Protein AF-A0A1J5AGP4-F1 (afdb_monomer_lite)

pLDDT: mean 81.51, std 10.92, range [51.12, 95.44]

Radius of gyration: 22.36 Å; chains: 1; bounding box: 40×36×54 Å

Secondary structure (DSSP, 8-state):
---------PPPTTS----PPPTTSPSS---------------------HHHHTTSTTTTTTTT-TT-S-HHHHHHHHHHHHHHHTT-

Sequence (88 aa):
MDTTIVVRTNILPDRSVRIRVPESVPLGLADITVVITPEQQSAREPAGTAAELARSPLFGLWADRTDIVDSVTYARELRAQAERRSRD

Foldseek 3Di:
DDDDDDDDFDQDPVRDDDDDDDPPDDDDDDDDDDDDDPPPPPPVPPPDDVVVVCVDPPNCPCVPPPVCVDVVVVVVVVVVVVVVVVVD

Structure (mmCIF, N/CA/C/O backbone):
data_AF-A0A1J5AGP4-F1
#
_entry.id   AF-A0A1J5AGP4-F1
#
loop_
_atom_site.group_PDB
_atom_site.id
_atom_site.type_symbol
_atom_site.label_atom_id
_atom_site.label_alt_id
_atom_site.label_comp_id
_atom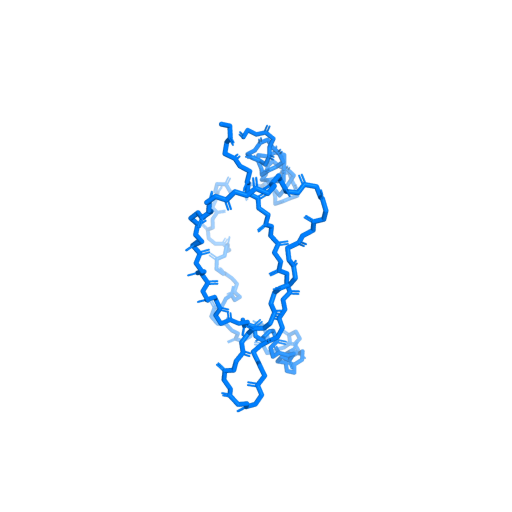_site.label_asym_id
_atom_site.label_entity_id
_atom_site.label_seq_id
_atom_site.pdbx_PDB_ins_code
_atom_site.Cartn_x
_atom_site.Cartn_y
_atom_site.Cartn_z
_atom_site.occupancy
_atom_site.B_iso_or_equiv
_atom_site.auth_seq_id
_atom_site.auth_comp_id
_atom_site.auth_asym_id
_atom_site.auth_atom_id
_atom_site.pdbx_PDB_model_num
ATOM 1 N N . MET A 1 1 ? -13.379 14.675 18.761 1.00 61.59 1 MET A N 1
ATOM 2 C CA . MET A 1 1 ? -11.959 14.406 18.460 1.00 61.59 1 MET A CA 1
ATOM 3 C C . MET A 1 1 ? -11.929 12.951 18.081 1.00 61.59 1 MET A C 1
ATOM 5 O O . MET A 1 1 ? -12.261 12.126 18.925 1.00 61.59 1 MET A O 1
ATOM 9 N N . ASP A 1 2 ? -11.656 12.667 16.817 1.00 70.50 2 ASP A N 1
ATOM 10 C CA . ASP A 1 2 ? -11.867 11.333 16.269 1.00 70.50 2 ASP A CA 1
ATOM 11 C C . ASP A 1 2 ? -10.553 10.568 16.373 1.00 70.50 2 ASP A C 1
ATOM 13 O O . ASP A 1 2 ? -9.532 10.977 15.818 1.00 70.50 2 ASP A O 1
ATOM 17 N N . THR A 1 3 ? -10.559 9.481 17.141 1.00 73.25 3 THR A N 1
ATOM 18 C CA . THR A 1 3 ? -9.365 8.666 17.373 1.00 73.25 3 THR A CA 1
ATOM 19 C C . THR A 1 3 ? -9.403 7.467 16.443 1.00 73.25 3 THR A C 1
ATOM 21 O O . THR A 1 3 ? -10.208 6.557 16.623 1.00 73.25 3 THR A O 1
ATOM 24 N N . THR A 1 4 ? -8.506 7.443 15.458 1.00 78.69 4 THR A N 1
ATOM 25 C CA . THR A 1 4 ? -8.315 6.266 14.603 1.00 78.69 4 THR A CA 1
ATOM 26 C C . THR A 1 4 ? -7.244 5.365 15.207 1.00 78.69 4 THR A C 1
ATOM 28 O O . THR A 1 4 ? -6.117 5.798 15.439 1.00 78.69 4 THR A O 1
ATOM 31 N N . ILE A 1 5 ? -7.585 4.098 15.440 1.00 76.62 5 ILE A N 1
ATOM 32 C CA . ILE A 1 5 ? -6.665 3.059 15.918 1.00 76.62 5 ILE A CA 1
ATOM 33 C C . ILE A 1 5 ? -6.574 1.938 14.887 1.00 76.62 5 ILE A C 1
ATOM 35 O O . ILE A 1 5 ? -7.579 1.342 14.509 1.00 76.62 5 ILE A O 1
ATOM 39 N N . VAL A 1 6 ? -5.353 1.632 14.448 1.00 79.69 6 VAL A N 1
ATOM 40 C CA . VAL A 1 6 ? -5.081 0.536 13.512 1.00 79.69 6 VAL A CA 1
ATOM 41 C C . VAL A 1 6 ? -4.689 -0.702 14.308 1.00 79.69 6 VAL A C 1
ATOM 43 O O . VAL A 1 6 ? -3.621 -0.747 14.916 1.00 79.69 6 VAL A O 1
ATOM 46 N N . VAL A 1 7 ? -5.546 -1.721 14.292 1.00 77.44 7 VAL A N 1
ATOM 47 C CA . VAL A 1 7 ? -5.289 -3.006 14.952 1.00 77.44 7 VAL A CA 1
ATOM 48 C C . VAL A 1 7 ? -5.037 -4.064 13.887 1.00 77.44 7 VAL A C 1
ATOM 50 O O . VAL A 1 7 ? -5.922 -4.383 13.098 1.00 77.44 7 VAL A O 1
ATOM 53 N N . ARG A 1 8 ? -3.826 -4.631 13.868 1.00 77.62 8 ARG A N 1
ATOM 54 C CA . ARG A 1 8 ? -3.502 -5.775 13.010 1.00 77.62 8 ARG A CA 1
ATOM 55 C C . ARG A 1 8 ? -3.813 -7.059 13.769 1.00 77.62 8 ARG A C 1
ATOM 57 O O . ARG A 1 8 ? -3.237 -7.314 14.822 1.00 77.62 8 ARG A O 1
ATOM 64 N N . THR A 1 9 ? -4.736 -7.850 13.244 1.00 80.12 9 THR A N 1
ATOM 65 C CA . THR A 1 9 ? -5.159 -9.113 13.848 1.00 80.12 9 THR A CA 1
ATOM 66 C C . THR A 1 9 ? -5.530 -10.109 12.759 1.00 80.12 9 THR A C 1
ATOM 68 O O . THR A 1 9 ? -5.805 -9.721 11.624 1.00 80.12 9 THR A O 1
ATOM 71 N N . ASN A 1 10 ? -5.520 -11.391 13.109 1.00 80.62 10 ASN A N 1
ATOM 72 C CA . ASN A 1 10 ? -5.887 -12.462 12.196 1.00 80.62 10 ASN A CA 1
ATOM 73 C C . ASN A 1 10 ? -7.391 -12.724 12.265 1.00 80.62 10 ASN A C 1
ATOM 75 O O . ASN A 1 10 ? -8.005 -12.643 13.332 1.00 80.62 10 ASN A O 1
ATOM 79 N N . ILE A 1 11 ? -7.961 -13.112 11.128 1.00 84.62 11 ILE A N 1
ATOM 80 C CA . ILE A 1 11 ? -9.285 -13.730 11.088 1.00 84.62 11 ILE A CA 1
ATOM 81 C C . ILE A 1 11 ? -9.110 -15.177 11.564 1.00 84.62 11 ILE A C 1
ATOM 83 O O . ILE A 1 11 ? -8.349 -15.943 10.972 1.00 84.62 11 ILE A O 1
ATOM 87 N N . LEU A 1 12 ? -9.767 -15.538 12.665 1.00 85.69 12 LEU A N 1
ATOM 88 C CA . LEU A 1 12 ? -9.702 -16.882 13.239 1.00 85.69 12 LEU A CA 1
ATOM 89 C C . LEU A 1 12 ? -10.408 -17.908 12.323 1.00 85.69 12 LEU A C 1
ATOM 91 O O . LEU A 1 12 ? -11.237 -17.521 11.497 1.00 85.69 12 LEU A O 1
ATOM 95 N N . PRO A 1 13 ? -10.127 -19.224 12.450 1.00 89.44 13 PRO A N 1
ATOM 96 C CA . PRO A 1 13 ? -10.746 -20.255 11.602 1.00 89.44 13 PRO A CA 1
ATOM 97 C C . PRO A 1 13 ? -12.279 -20.297 11.667 1.00 89.44 13 PRO A C 1
ATOM 99 O O . PRO A 1 13 ? -12.932 -20.692 10.705 1.00 89.44 13 PRO A O 1
ATOM 102 N N . ASP A 1 14 ? -12.856 -19.846 12.781 1.00 95.44 14 ASP A N 1
ATOM 103 C CA . ASP A 1 14 ? -14.301 -19.680 12.975 1.00 95.44 14 ASP A CA 1
ATOM 104 C C . ASP A 1 14 ? -14.861 -18.401 12.322 1.00 95.44 14 ASP A C 1
ATOM 106 O O . ASP A 1 14 ? -16.020 -18.049 12.533 1.00 95.44 14 ASP A O 1
ATOM 110 N N . ARG A 1 15 ? -14.045 -17.707 11.519 1.00 85.25 15 ARG A N 1
ATOM 111 C CA . ARG A 1 15 ? -14.336 -16.421 10.872 1.00 85.25 15 ARG A CA 1
ATOM 112 C C . ARG A 1 15 ? -14.613 -15.284 11.856 1.00 85.25 15 ARG A C 1
ATOM 114 O O . ARG A 1 15 ? -15.255 -14.303 11.488 1.00 85.25 15 ARG A O 1
ATOM 121 N N . SER A 1 16 ? -14.110 -15.382 13.086 1.00 88.00 16 SER A N 1
ATOM 122 C CA . SER A 1 16 ? -14.206 -14.306 14.070 1.00 88.00 16 SER A CA 1
ATOM 123 C C . SER A 1 16 ? -12.954 -13.423 14.096 1.00 88.00 16 SER A C 1
ATOM 125 O O . SER A 1 16 ? -11.834 -13.863 13.827 1.00 88.00 16 SER A O 1
ATOM 127 N N . VAL A 1 17 ? -13.150 -12.149 14.439 1.00 86.94 17 VAL A N 1
ATOM 128 C CA . VAL A 1 17 ? -12.079 -11.181 14.701 1.00 86.94 17 VAL A CA 1
ATOM 129 C C . VAL A 1 17 ? -12.230 -10.698 16.140 1.00 86.94 17 VAL A C 1
ATOM 131 O O . VAL A 1 17 ? -13.284 -10.195 16.524 1.00 86.94 17 VAL A O 1
ATOM 134 N N . ARG A 1 18 ? -11.182 -10.861 16.956 1.00 86.25 18 ARG A N 1
ATOM 135 C CA . ARG A 1 18 ? -11.152 -10.390 18.349 1.00 86.25 18 ARG A CA 1
AT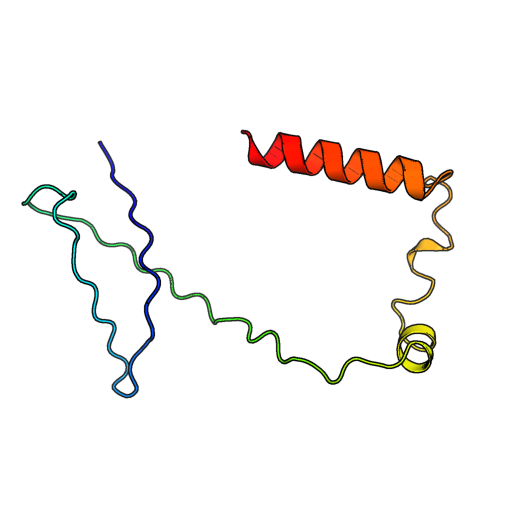OM 136 C C . ARG A 1 18 ? -10.243 -9.174 18.450 1.00 86.25 18 ARG A C 1
ATOM 138 O O . ARG A 1 18 ? -9.036 -9.286 18.244 1.00 86.25 18 ARG A O 1
ATOM 145 N N . ILE A 1 19 ? -10.826 -8.027 18.781 1.00 85.94 19 ILE A N 1
ATOM 146 C CA . ILE A 1 19 ? -10.113 -6.763 18.977 1.00 85.94 19 ILE A CA 1
ATOM 147 C C . ILE A 1 19 ? -10.284 -6.362 20.439 1.00 85.94 19 ILE A C 1
ATOM 149 O O . ILE A 1 19 ? -11.404 -6.303 20.941 1.00 85.94 19 ILE A O 1
ATOM 153 N N . ARG A 1 20 ? -9.173 -6.106 21.134 1.00 86.25 20 ARG A N 1
ATOM 154 C CA . ARG A 1 20 ? -9.197 -5.470 22.455 1.00 86.25 20 ARG A CA 1
ATOM 155 C C . ARG A 1 20 ? -9.000 -3.976 22.268 1.00 86.25 20 ARG A C 1
ATOM 157 O O . ARG A 1 20 ? -8.019 -3.568 21.650 1.00 86.25 20 ARG A O 1
ATOM 164 N N . VAL A 1 21 ? -9.930 -3.187 22.794 1.00 85.62 21 VAL A N 1
ATOM 165 C CA . VAL A 1 21 ? -9.818 -1.727 22.794 1.00 85.62 21 VAL A CA 1
ATOM 166 C C . VAL A 1 21 ? -8.727 -1.331 23.802 1.00 85.62 21 VAL A C 1
ATOM 168 O O . VAL A 1 21 ? -8.799 -1.780 24.948 1.00 85.62 21 VAL A O 1
ATOM 171 N N . PRO A 1 22 ? -7.694 -0.565 23.400 1.00 84.25 22 PRO A N 1
ATOM 172 C CA . PRO A 1 22 ? -6.640 -0.121 24.309 1.00 84.25 22 PRO A CA 1
ATOM 173 C C . PRO A 1 22 ? -7.166 0.837 25.382 1.00 84.25 22 PRO A C 1
ATOM 175 O O . PRO A 1 22 ? -8.101 1.593 25.132 1.00 84.25 22 PRO A O 1
ATOM 178 N N . GLU A 1 23 ? -6.491 0.890 26.532 1.00 86.69 23 GLU A N 1
ATOM 179 C CA . GLU A 1 23 ? -6.828 1.804 27.641 1.00 86.69 23 GLU A CA 1
ATOM 180 C C . GLU A 1 23 ? -6.722 3.296 27.271 1.00 86.69 23 GLU A C 1
ATOM 182 O O . GLU A 1 23 ? -7.249 4.151 27.975 1.00 86.69 23 GLU A O 1
ATOM 187 N N . SER A 1 24 ? -6.064 3.622 26.154 1.00 82.38 24 SER A N 1
ATOM 188 C CA . SER A 1 24 ? -5.971 4.988 25.630 1.00 82.38 24 SER A CA 1
ATOM 189 C C . SER A 1 24 ? -7.264 5.497 24.986 1.00 82.38 24 SER A C 1
ATOM 191 O O . SER A 1 24 ? -7.379 6.697 24.733 1.00 82.38 24 SER A O 1
ATOM 193 N N . VAL A 1 25 ? -8.227 4.618 24.694 1.00 83.19 25 VAL A N 1
ATOM 194 C CA . VAL A 1 25 ? -9.527 5.010 24.143 1.00 83.19 25 VAL A CA 1
ATOM 195 C C . VAL A 1 25 ? -10.499 5.257 25.302 1.00 83.19 25 VAL A C 1
ATOM 197 O O . VAL A 1 25 ? -10.703 4.358 26.120 1.00 83.19 25 VAL A O 1
ATOM 200 N N . PRO A 1 26 ? -11.113 6.452 25.397 1.00 84.38 26 PRO A N 1
ATOM 201 C CA . PRO A 1 26 ? -12.041 6.761 26.477 1.00 84.38 26 PRO A CA 1
ATOM 202 C C . PRO A 1 26 ? -13.279 5.859 26.431 1.00 84.38 26 PRO A C 1
ATOM 204 O O . PRO A 1 26 ? -13.768 5.494 25.362 1.00 84.38 26 PRO A O 1
ATOM 207 N N . LEU A 1 27 ? -13.806 5.527 27.612 1.00 87.25 27 LEU A N 1
ATOM 208 C CA . LEU A 1 27 ? -15.034 4.744 27.743 1.00 87.25 27 LEU A CA 1
ATOM 209 C C . LEU A 1 27 ? -16.235 5.553 27.230 1.00 87.25 27 LEU A C 1
ATOM 211 O O . LEU A 1 27 ? -16.394 6.722 27.583 1.00 87.25 27 LEU A O 1
ATOM 215 N N . GLY A 1 28 ? -17.098 4.929 26.428 1.00 86.31 28 GLY A N 1
ATOM 216 C CA . GLY A 1 28 ? -18.273 5.580 25.851 1.00 86.31 28 GLY A CA 1
ATOM 217 C C . GLY A 1 28 ? -18.803 4.862 24.611 1.00 86.31 28 GLY A C 1
ATOM 218 O O . GLY A 1 28 ? -18.369 3.756 24.289 1.00 86.31 28 GLY A O 1
ATOM 219 N N . LEU A 1 29 ? -19.758 5.496 23.923 1.00 81.62 29 LEU A N 1
ATOM 220 C CA . LEU A 1 29 ? -20.240 5.035 22.621 1.00 81.62 29 LEU A CA 1
ATOM 221 C C . LEU A 1 29 ? -19.121 5.191 21.582 1.00 81.62 29 LEU A C 1
ATOM 223 O O . LEU A 1 29 ? -18.483 6.241 21.522 1.00 81.62 29 LEU A O 1
ATOM 227 N N . ALA A 1 30 ? -18.899 4.156 20.775 1.00 81.44 30 ALA A N 1
ATOM 228 C CA . ALA A 1 30 ? -17.865 4.148 19.751 1.00 81.44 30 ALA A CA 1
ATOM 229 C C . ALA A 1 30 ? -18.428 3.645 18.421 1.00 81.44 30 ALA A C 1
ATOM 231 O O . ALA A 1 30 ? -19.055 2.585 18.373 1.00 81.44 30 ALA A O 1
ATOM 232 N N . ASP A 1 31 ? -18.140 4.382 17.351 1.00 82.12 31 ASP A N 1
ATOM 233 C CA . ASP A 1 31 ? -18.388 3.943 15.983 1.00 82.12 31 ASP A CA 1
ATOM 234 C C . ASP A 1 31 ? -17.187 3.138 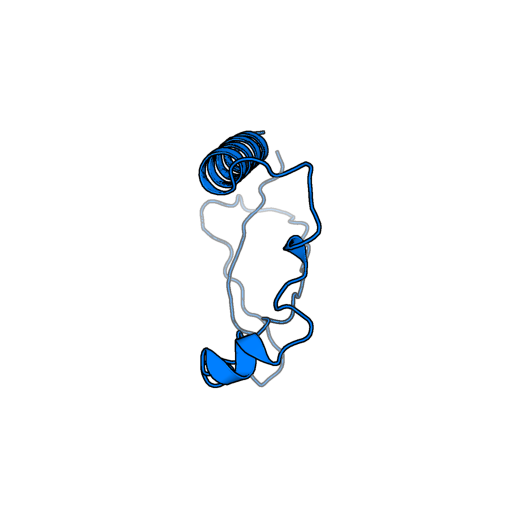15.480 1.00 82.12 31 ASP A C 1
ATOM 236 O O . ASP A 1 31 ? -16.039 3.580 15.551 1.00 82.12 31 ASP A O 1
ATOM 240 N N . ILE A 1 32 ? -17.448 1.933 14.973 1.00 82.31 32 ILE A N 1
ATOM 241 C CA . ILE A 1 32 ? -16.409 1.011 14.507 1.00 82.31 32 ILE A CA 1
ATOM 242 C C . ILE A 1 32 ? -16.546 0.836 12.997 1.00 82.31 32 ILE A C 1
ATOM 244 O O . ILE A 1 32 ? -17.557 0.334 12.512 1.00 82.31 32 ILE A O 1
ATOM 248 N N . THR A 1 33 ? -15.496 1.189 12.254 1.00 82.56 33 THR A N 1
ATOM 249 C CA . THR A 1 33 ? -15.380 0.887 10.820 1.00 82.56 33 THR A CA 1
ATOM 250 C C . THR A 1 33 ? -14.371 -0.238 10.620 1.00 82.56 33 THR A C 1
ATOM 252 O O . THR A 1 33 ? -13.215 -0.117 11.022 1.00 82.56 33 THR A O 1
ATOM 255 N N . VAL A 1 34 ? -14.795 -1.337 9.992 1.00 81.44 34 VAL A N 1
ATOM 256 C CA . VAL A 1 34 ? -13.935 -2.493 9.699 1.00 81.44 34 VAL A CA 1
ATOM 257 C C . VAL A 1 34 ? -13.640 -2.533 8.206 1.00 81.44 34 VAL A C 1
ATOM 259 O O . VAL A 1 34 ? -14.556 -2.631 7.392 1.00 81.44 34 VAL A O 1
ATOM 262 N N . VAL A 1 35 ? -12.357 -2.502 7.849 1.00 80.12 35 VAL A N 1
ATOM 263 C CA . VAL A 1 35 ? -11.892 -2.675 6.469 1.00 80.12 35 VAL A CA 1
ATOM 264 C C . VAL A 1 35 ? -11.108 -3.979 6.393 1.00 80.12 35 VAL A C 1
ATOM 266 O O . VAL A 1 35 ? -10.093 -4.134 7.067 1.00 80.12 35 VAL A O 1
ATOM 269 N N . ILE A 1 36 ? -11.587 -4.924 5.585 1.00 78.69 36 ILE A N 1
ATOM 270 C CA . ILE A 1 36 ? -10.912 -6.203 5.348 1.00 78.69 36 ILE A CA 1
ATOM 271 C C . ILE A 1 36 ? -10.187 -6.097 4.013 1.00 78.69 36 ILE A C 1
ATOM 273 O O . ILE A 1 36 ? -10.809 -6.163 2.954 1.00 78.69 36 ILE A O 1
ATOM 277 N N . THR A 1 37 ? -8.871 -5.940 4.062 1.00 73.38 37 THR A N 1
ATOM 278 C CA . THR A 1 37 ? -8.020 -6.128 2.890 1.00 73.38 37 THR A CA 1
ATOM 279 C C . THR A 1 37 ? -7.527 -7.570 2.881 1.00 73.38 37 THR A C 1
ATOM 281 O O . THR A 1 37 ? -7.000 -8.033 3.896 1.00 73.38 37 THR A O 1
ATOM 284 N N . PRO A 1 38 ? -7.692 -8.316 1.774 1.00 71.12 38 PRO A N 1
ATOM 285 C CA . PRO A 1 38 ? -6.996 -9.583 1.643 1.00 71.12 38 PRO A CA 1
ATOM 286 C C . PRO A 1 38 ? -5.506 -9.284 1.776 1.00 71.12 38 PRO A C 1
ATOM 288 O O . PRO A 1 38 ? -4.986 -8.398 1.092 1.00 71.12 38 PRO A O 1
ATOM 291 N N . GLU A 1 39 ? -4.826 -9.985 2.683 1.00 65.50 39 GLU A N 1
ATOM 292 C CA . GLU A 1 39 ? -3.374 -10.012 2.655 1.00 65.50 39 GLU A CA 1
ATOM 293 C C . GLU A 1 39 ? -3.025 -10.509 1.253 1.00 65.50 39 GLU A C 1
ATOM 295 O O . GLU A 1 39 ? -3.312 -11.659 0.907 1.00 65.50 39 GLU A O 1
ATOM 300 N N . GLN A 1 40 ? -2.475 -9.633 0.403 1.00 56.84 40 GLN A N 1
ATOM 301 C CA . GLN A 1 40 ? -1.640 -10.115 -0.679 1.00 56.84 40 GLN A CA 1
ATOM 302 C C . GLN A 1 40 ? -0.544 -10.854 0.062 1.00 56.84 40 GLN A C 1
ATOM 304 O O . GLN A 1 40 ? 0.417 -10.249 0.535 1.00 56.84 40 GLN A O 1
ATOM 309 N N . GLN A 1 41 ? -0.725 -12.165 0.222 1.00 51.62 41 GLN A N 1
ATOM 310 C CA . GLN A 1 41 ? 0.403 -13.048 0.329 1.00 51.62 41 GLN A CA 1
ATOM 311 C C . GLN A 1 41 ? 1.257 -12.596 -0.839 1.00 51.62 41 GLN A C 1
ATOM 313 O O . GLN A 1 41 ? 0.909 -12.813 -2.002 1.00 51.62 41 GLN A O 1
ATOM 318 N N . SER A 1 42 ? 2.348 -11.903 -0.533 1.00 53.00 42 SER A N 1
ATOM 319 C CA . SER A 1 42 ? 3.537 -11.998 -1.339 1.00 53.00 42 SER A CA 1
ATOM 320 C C . SER A 1 42 ? 3.844 -13.482 -1.285 1.00 53.00 42 SER A C 1
ATOM 322 O O . SER A 1 42 ? 4.638 -13.935 -0.460 1.00 53.00 42 SER A O 1
ATOM 324 N N . ALA A 1 43 ? 3.117 -14.269 -2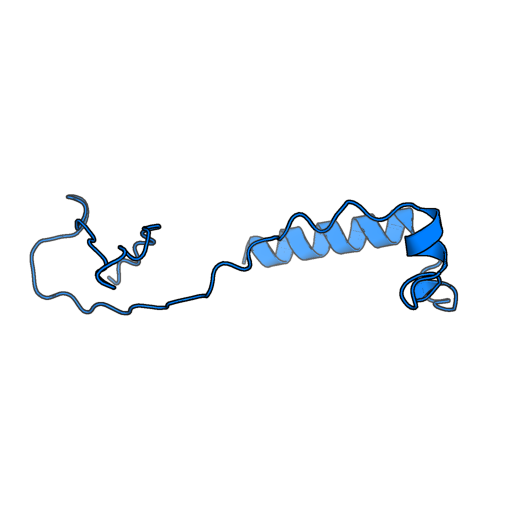.089 1.00 51.12 43 ALA A N 1
ATOM 325 C CA . ALA A 1 43 ? 3.562 -15.554 -2.525 1.00 51.12 43 ALA A CA 1
ATOM 326 C C . ALA A 1 43 ? 4.981 -15.223 -2.921 1.00 51.12 43 ALA A C 1
ATOM 328 O O . ALA A 1 43 ? 5.225 -14.329 -3.738 1.00 51.12 43 ALA A O 1
ATOM 329 N N . ARG A 1 44 ? 5.922 -15.795 -2.180 1.00 55.22 44 ARG A N 1
ATOM 330 C CA . ARG A 1 44 ? 7.305 -15.777 -2.585 1.00 55.22 44 ARG A CA 1
ATOM 331 C C . ARG A 1 44 ? 7.279 -16.611 -3.851 1.00 55.22 44 ARG A C 1
ATOM 333 O O . ARG A 1 44 ? 7.495 -17.817 -3.794 1.00 55.22 44 ARG A O 1
ATOM 340 N N . GLU A 1 45 ? 6.855 -15.988 -4.950 1.00 60.97 45 GLU A N 1
ATOM 341 C CA . GLU A 1 45 ? 6.953 -16.561 -6.266 1.00 60.97 45 GLU A CA 1
ATOM 342 C C . GLU A 1 45 ? 8.411 -16.989 -6.352 1.00 60.97 45 GLU A C 1
ATOM 344 O O . GLU A 1 45 ? 9.289 -16.243 -5.879 1.00 60.97 45 GLU A O 1
ATOM 349 N N . PRO A 1 46 ? 8.673 -18.231 -6.789 1.00 60.62 46 PRO A N 1
ATOM 350 C CA . PRO A 1 46 ? 10.037 -18.709 -6.914 1.00 60.62 46 PRO A CA 1
ATOM 351 C C . PRO A 1 46 ? 10.819 -17.605 -7.613 1.00 60.62 46 PRO A C 1
ATOM 353 O O . PRO A 1 46 ? 10.376 -17.125 -8.653 1.00 60.62 46 PRO A O 1
ATOM 356 N N . ALA A 1 47 ? 11.877 -17.114 -6.957 1.00 66.38 47 ALA A N 1
ATOM 357 C CA . ALA A 1 47 ? 12.603 -15.949 -7.431 1.00 66.38 47 ALA A CA 1
ATOM 358 C C . ALA A 1 47 ? 13.054 -16.252 -8.860 1.00 66.38 47 ALA A C 1
ATOM 360 O O . ALA A 1 47 ? 13.952 -17.073 -9.056 1.00 66.38 47 ALA A O 1
ATOM 361 N N . GLY A 1 48 ? 12.354 -15.666 -9.835 1.00 71.12 48 GLY A N 1
ATOM 362 C CA . GLY A 1 48 ? 12.590 -15.945 -11.239 1.00 71.12 48 GLY A CA 1
ATOM 363 C C . GLY A 1 48 ? 14.049 -15.660 -11.555 1.00 71.12 48 GLY A C 1
ATOM 364 O O . GLY A 1 48 ? 14.651 -14.722 -11.021 1.00 71.12 48 GLY A O 1
ATOM 365 N N . THR A 1 49 ? 14.656 -16.491 -12.388 1.00 85.69 49 THR A N 1
ATOM 366 C CA . THR A 1 49 ? 16.040 -16.246 -12.797 1.00 85.69 49 THR A CA 1
ATOM 367 C C . THR A 1 49 ? 16.106 -14.974 -13.644 1.00 85.69 49 THR A C 1
ATOM 369 O O . THR A 1 49 ? 15.149 -14.615 -14.333 1.00 85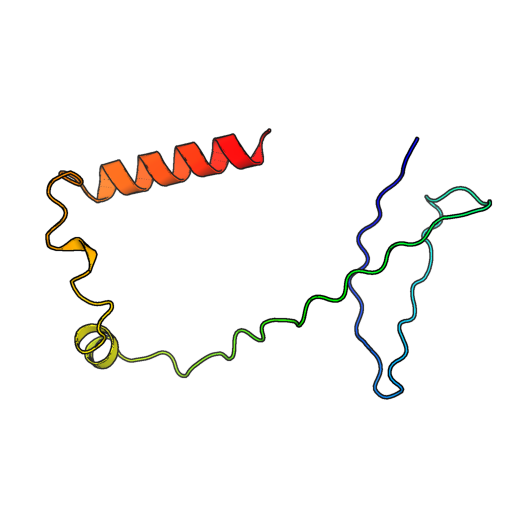.69 49 THR A O 1
ATOM 372 N N . ALA A 1 50 ? 17.261 -14.303 -13.674 1.00 85.75 50 ALA A N 1
ATOM 373 C CA . ALA A 1 50 ? 17.464 -13.168 -14.582 1.00 85.75 50 ALA A CA 1
ATOM 374 C C . ALA A 1 50 ? 17.158 -13.537 -16.052 1.00 85.75 50 ALA A C 1
ATOM 376 O O . ALA A 1 50 ? 16.674 -12.704 -16.813 1.00 85.75 50 ALA A O 1
ATOM 377 N N . ALA A 1 51 ? 17.367 -14.803 -16.433 1.00 87.31 51 ALA A N 1
ATOM 378 C CA . ALA A 1 51 ? 17.041 -15.329 -17.757 1.00 87.31 51 ALA A CA 1
ATOM 379 C C . ALA A 1 51 ? 15.528 -15.445 -18.029 1.00 87.31 51 ALA A C 1
ATOM 381 O O . ALA A 1 51 ? 15.096 -15.374 -19.179 1.00 87.31 51 ALA A O 1
ATOM 382 N N . GLU A 1 52 ? 14.700 -15.655 -17.009 1.00 87.44 52 GLU A N 1
ATOM 383 C CA . GLU A 1 52 ? 13.237 -15.602 -17.132 1.00 87.44 52 GLU A CA 1
ATOM 384 C C . GLU A 1 52 ? 12.751 -14.160 -17.193 1.00 87.44 52 GLU A C 1
ATOM 386 O O . GLU A 1 52 ? 11.916 -13.834 -18.033 1.00 87.44 52 GLU A O 1
ATOM 391 N N . LEU A 1 53 ? 13.339 -13.278 -16.382 1.00 86.19 53 LEU A N 1
ATOM 392 C CA . LEU A 1 53 ? 13.009 -11.857 -16.403 1.00 86.19 53 LEU A CA 1
ATOM 393 C C . LEU A 1 53 ? 13.369 -11.214 -17.747 1.00 86.19 53 LEU A C 1
ATOM 395 O O . LEU A 1 53 ? 12.570 -10.451 -18.271 1.00 86.19 53 LEU A O 1
ATOM 399 N N . ALA A 1 54 ? 14.494 -11.587 -18.363 1.00 88.00 54 ALA A N 1
ATOM 400 C CA . ALA A 1 54 ? 14.870 -11.132 -19.706 1.00 88.00 54 ALA A CA 1
ATOM 401 C C . ALA A 1 54 ? 13.900 -11.594 -20.812 1.00 88.00 54 ALA A C 1
ATOM 403 O O . ALA A 1 54 ? 13.814 -10.959 -21.858 1.00 88.00 54 ALA A O 1
ATOM 404 N N . ARG A 1 55 ? 13.168 -12.694 -20.589 1.00 89.81 55 ARG A N 1
ATOM 405 C CA . ARG A 1 55 ? 12.125 -13.202 -21.499 1.00 89.81 55 ARG A CA 1
ATOM 406 C C . ARG A 1 55 ? 10.731 -12.659 -21.167 1.00 89.81 55 ARG A C 1
ATOM 408 O O . ARG A 1 55 ? 9.781 -12.950 -21.890 1.00 89.81 55 ARG A O 1
ATOM 415 N N . SER A 1 56 ? 10.596 -11.904 -20.078 1.00 87.06 56 SER A N 1
ATOM 416 C CA . SER A 1 56 ? 9.336 -11.292 -19.670 1.00 87.06 56 SER A CA 1
ATOM 417 C C . SER A 1 56 ? 8.997 -10.097 -20.567 1.00 87.06 56 SER A C 1
ATOM 419 O O . SER A 1 56 ? 9.899 -9.331 -20.908 1.00 87.06 56 SER A O 1
ATOM 421 N N . PRO A 1 57 ? 7.706 -9.841 -20.850 1.00 83.81 57 PRO A N 1
ATOM 422 C CA . PRO A 1 57 ? 7.253 -8.603 -21.492 1.00 83.81 57 PRO A CA 1
ATOM 423 C C . PRO A 1 57 ? 7.641 -7.322 -20.733 1.00 83.81 57 PRO A C 1
ATOM 425 O O . PRO A 1 57 ? 7.538 -6.227 -21.275 1.00 83.81 57 PRO A O 1
ATOM 428 N N . LEU A 1 58 ? 8.057 -7.442 -19.466 1.00 85.56 58 LEU A N 1
ATOM 429 C CA . LEU A 1 58 ? 8.545 -6.324 -18.656 1.00 85.56 58 LEU A CA 1
ATOM 430 C C . LEU A 1 58 ? 9.970 -5.890 -19.034 1.00 85.56 58 LEU A C 1
ATOM 432 O O . LEU A 1 58 ? 10.353 -4.748 -18.765 1.00 85.56 58 LEU A O 1
ATOM 436 N N . PHE A 1 59 ? 10.774 -6.779 -19.623 1.00 87.38 59 PHE A N 1
ATOM 437 C CA . PHE A 1 59 ? 12.132 -6.443 -20.033 1.00 87.38 59 PHE A CA 1
ATOM 438 C C . PHE A 1 59 ? 12.099 -5.510 -21.245 1.00 87.38 59 PHE A C 1
ATOM 440 O O . PHE A 1 59 ? 11.444 -5.790 -22.242 1.00 87.38 59 PHE A O 1
ATOM 447 N N . GLY A 1 60 ? 12.802 -4.380 -21.148 1.00 85.88 60 GLY A N 1
ATOM 448 C CA . GLY A 1 60 ? 12.828 -3.374 -22.211 1.00 85.88 60 GLY A CA 1
ATOM 449 C C . GLY A 1 60 ? 11.639 -2.408 -22.224 1.00 85.88 60 GLY A C 1
ATOM 450 O O . GLY A 1 60 ? 11.637 -1.510 -23.054 1.00 85.88 60 GLY A O 1
ATOM 451 N N . LEU A 1 61 ? 10.691 -2.491 -21.275 1.00 89.12 61 LEU A N 1
ATOM 452 C CA . LEU A 1 61 ? 9.535 -1.572 -21.191 1.00 89.12 61 LEU A CA 1
ATOM 453 C C . LEU A 1 61 ? 9.938 -0.081 -21.196 1.00 89.12 61 LEU A C 1
ATOM 455 O O . LEU A 1 61 ? 9.183 0.783 -21.630 1.00 89.12 61 LEU A O 1
ATOM 459 N N . TRP A 1 62 ? 11.137 0.217 -20.699 1.00 83.94 62 TRP A N 1
ATOM 460 C CA . TRP A 1 62 ? 11.678 1.570 -20.578 1.00 83.94 62 TRP A CA 1
ATOM 461 C C . TRP A 1 62 ? 12.747 1.887 -21.628 1.00 83.94 62 TRP A C 1
ATOM 463 O O . TRP A 1 62 ? 13.294 2.984 -21.603 1.00 83.94 62 TRP A O 1
ATOM 473 N N . ALA A 1 63 ? 13.068 0.948 -22.524 1.00 85.75 63 ALA A N 1
ATOM 474 C CA . ALA A 1 63 ? 14.160 1.099 -23.485 1.00 85.75 63 ALA A CA 1
ATOM 475 C C . ALA A 1 63 ? 13.918 2.258 -24.462 1.00 85.75 63 ALA A C 1
ATOM 477 O O . ALA A 1 63 ? 14.853 2.980 -24.794 1.00 85.75 63 ALA A O 1
ATOM 478 N N . ASP A 1 64 ? 12.660 2.477 -24.848 1.00 87.62 64 ASP A N 1
ATOM 479 C CA . ASP A 1 64 ? 12.282 3.511 -25.815 1.00 87.62 64 ASP A CA 1
ATOM 480 C C . ASP A 1 64 ? 11.946 4.864 -25.159 1.00 87.62 64 ASP A C 1
ATOM 482 O O . ASP A 1 64 ? 11.575 5.820 -25.844 1.00 87.62 64 ASP A O 1
ATOM 486 N N . ARG A 1 65 ? 12.061 4.985 -23.825 1.00 88.88 65 ARG A N 1
ATOM 487 C CA . ARG A 1 65 ? 11.797 6.250 -23.127 1.00 88.88 65 ARG A CA 1
ATOM 488 C C . ARG A 1 65 ? 12.976 7.204 -23.248 1.00 88.88 65 ARG A C 1
ATOM 490 O O . ARG A 1 65 ? 13.923 7.164 -22.471 1.00 88.88 65 ARG A O 1
ATOM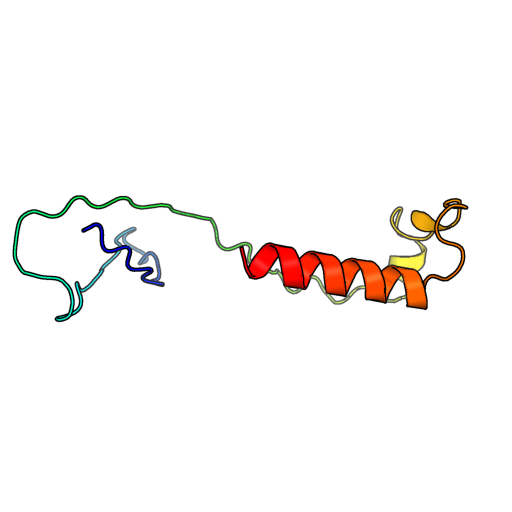 497 N N . THR A 1 66 ? 12.864 8.126 -24.194 1.00 89.62 66 THR A N 1
ATOM 498 C CA . THR A 1 66 ? 13.877 9.153 -24.470 1.00 89.62 66 THR A CA 1
ATOM 499 C C . THR A 1 66 ? 13.900 10.297 -23.460 1.00 89.62 66 THR A C 1
ATOM 501 O O . THR A 1 66 ? 14.835 11.091 -23.450 1.00 89.62 66 THR A O 1
ATOM 504 N N . ASP A 1 67 ? 12.868 10.427 -22.631 1.00 89.38 67 ASP A N 1
ATOM 505 C CA . ASP A 1 67 ? 12.771 11.469 -21.610 1.00 89.38 67 ASP A CA 1
ATOM 506 C C . ASP A 1 67 ? 13.508 11.108 -20.308 1.00 89.38 67 ASP A C 1
ATOM 508 O O . ASP A 1 67 ? 13.722 11.971 -19.458 1.00 89.38 67 ASP A O 1
ATOM 512 N N . ILE A 1 68 ? 13.962 9.858 -20.171 1.00 87.50 68 ILE A N 1
ATOM 513 C CA . ILE A 1 68 ? 14.844 9.410 -19.090 1.00 87.50 68 ILE A CA 1
ATOM 514 C C . ILE A 1 68 ? 16.274 9.354 -19.634 1.00 87.50 68 ILE A C 1
ATOM 516 O O . ILE A 1 68 ? 16.758 8.311 -20.064 1.00 87.50 68 ILE A O 1
ATOM 520 N N . VAL A 1 69 ? 16.950 10.502 -19.625 1.00 82.50 69 VAL A N 1
ATOM 521 C CA . VAL A 1 69 ? 18.316 10.632 -20.163 1.00 82.50 69 VAL A CA 1
ATOM 522 C C . VAL A 1 69 ? 19.355 10.013 -19.220 1.00 82.50 69 VAL A C 1
ATOM 524 O O . VAL A 1 69 ? 20.238 9.282 -19.659 1.00 82.50 69 VAL A O 1
ATOM 527 N N . ASP A 1 70 ? 19.227 10.265 -17.915 1.00 88.44 70 ASP A N 1
ATOM 528 C CA . ASP A 1 70 ? 20.047 9.648 -16.868 1.00 88.44 70 ASP A CA 1
ATOM 529 C C . ASP A 1 70 ? 19.138 8.911 -15.880 1.00 88.44 70 ASP A C 1
ATOM 531 O O . ASP A 1 70 ? 18.444 9.516 -15.057 1.00 88.44 70 ASP A O 1
ATOM 535 N N . SER A 1 71 ? 19.158 7.581 -15.962 1.00 87.19 71 SER A N 1
ATOM 536 C CA . SER A 1 71 ? 18.328 6.701 -15.142 1.00 87.19 71 SER A CA 1
ATOM 537 C C . SER A 1 71 ? 18.640 6.798 -13.647 1.00 87.19 71 SER A C 1
ATOM 539 O O . SER A 1 71 ? 17.733 6.646 -12.824 1.00 87.19 71 SER A O 1
ATOM 541 N N . VAL A 1 72 ? 19.887 7.097 -13.269 1.00 91.62 72 VAL A N 1
ATOM 542 C CA . VAL A 1 72 ? 20.290 7.238 -11.864 1.00 91.62 72 VAL A CA 1
ATOM 543 C C . VAL A 1 72 ? 19.751 8.543 -11.298 1.00 91.62 72 VAL A C 1
ATOM 545 O O . VAL A 1 72 ? 19.173 8.548 -10.207 1.00 91.62 72 VAL A O 1
ATOM 548 N N . THR A 1 73 ? 19.912 9.640 -12.038 1.00 92.81 73 THR A N 1
ATOM 549 C CA . THR A 1 73 ? 19.380 10.949 -11.639 1.00 92.81 73 THR A CA 1
ATOM 550 C C . THR A 1 73 ? 17.856 10.914 -11.569 1.00 92.81 73 THR A C 1
ATOM 552 O O . THR A 1 73 ? 17.287 11.259 -10.532 1.00 92.81 73 THR A O 1
ATOM 555 N N . TYR A 1 74 ? 17.195 10.360 -12.585 1.00 90.50 74 TYR A N 1
ATOM 556 C CA . TYR A 1 74 ? 15.739 10.221 -12.613 1.00 90.50 74 TYR A CA 1
ATOM 557 C C . TYR A 1 74 ? 15.196 9.384 -11.441 1.00 90.50 74 TYR A C 1
ATOM 559 O O . TYR A 1 74 ? 14.231 9.765 -10.776 1.00 90.50 74 TYR A O 1
ATOM 567 N N . ALA A 1 75 ? 15.851 8.269 -11.099 1.00 93.50 75 ALA A N 1
ATOM 568 C CA . ALA A 1 75 ? 15.454 7.453 -9.950 1.00 93.50 75 ALA A CA 1
ATOM 569 C C . ALA A 1 75 ? 15.595 8.196 -8.606 1.00 93.50 75 ALA A C 1
ATOM 571 O O . ALA A 1 75 ? 14.808 7.966 -7.680 1.00 93.50 75 ALA A O 1
ATOM 572 N N . ARG A 1 76 ? 16.585 9.090 -8.471 1.00 93.56 76 ARG A N 1
ATOM 573 C CA . ARG A 1 76 ? 16.741 9.941 -7.278 1.00 93.56 76 ARG A CA 1
ATOM 574 C C . ARG A 1 76 ? 15.623 10.974 -7.177 1.00 93.56 76 ARG A C 1
ATOM 576 O O . ARG A 1 76 ? 15.082 11.155 -6.088 1.00 93.56 76 ARG A O 1
ATOM 583 N N . GLU A 1 77 ? 15.244 11.597 -8.289 1.00 93.69 77 GLU A N 1
ATOM 584 C CA . GLU A 1 77 ? 14.134 12.556 -8.340 1.00 93.69 77 GLU A CA 1
ATOM 585 C C . GLU A 1 77 ? 12.809 11.910 -7.926 1.00 93.69 77 GLU A C 1
ATOM 587 O O . GLU A 1 77 ? 12.107 12.445 -7.063 1.00 93.69 77 GLU A O 1
ATOM 592 N N . LEU A 1 78 ? 12.509 10.718 -8.455 1.00 93.19 78 LEU A N 1
ATOM 593 C CA . LEU A 1 78 ? 11.319 9.951 -8.077 1.00 93.19 78 LEU A CA 1
ATOM 594 C C . LEU A 1 78 ? 11.280 9.652 -6.574 1.00 93.19 78 LEU A C 1
ATOM 596 O O . LEU A 1 78 ? 10.234 9.810 -5.939 1.00 93.19 78 LEU A O 1
ATOM 600 N N . ARG A 1 79 ? 12.418 9.265 -5.981 1.00 93.81 79 ARG A N 1
ATOM 601 C CA . ARG A 1 79 ? 12.512 9.027 -4.532 1.00 93.81 79 ARG A CA 1
ATOM 602 C C . ARG A 1 79 ? 12.240 10.307 -3.738 1.00 93.81 79 ARG A C 1
ATOM 604 O O . ARG A 1 79 ? 11.404 10.289 -2.839 1.00 93.81 79 ARG A O 1
ATOM 611 N N . ALA A 1 80 ? 12.859 11.424 -4.116 1.00 94.50 80 ALA A N 1
ATOM 612 C CA . ALA A 1 80 ? 12.650 12.712 -3.452 1.00 94.50 80 ALA A CA 1
ATOM 613 C C . ALA A 1 80 ? 11.205 13.235 -3.585 1.00 94.50 80 ALA A C 1
ATOM 615 O O . ALA A 1 80 ? 10.721 13.970 -2.722 1.00 94.50 80 ALA A O 1
ATOM 616 N N . GLN A 1 81 ? 10.503 12.897 -4.670 1.00 94.12 81 GLN A N 1
ATOM 617 C CA . GLN A 1 81 ? 9.091 13.240 -4.849 1.00 94.12 81 GLN A CA 1
ATOM 618 C C . GLN A 1 81 ? 8.179 12.370 -3.972 1.00 94.12 81 GLN A C 1
ATOM 620 O O . GLN A 1 81 ? 7.245 12.887 -3.358 1.00 94.12 81 GLN A O 1
ATOM 625 N N . ALA A 1 82 ? 8.457 11.067 -3.882 1.00 92.12 82 ALA A N 1
ATOM 626 C CA . ALA A 1 82 ? 7.710 10.150 -3.024 1.00 92.12 82 ALA A CA 1
ATOM 627 C C . ALA A 1 82 ? 7.850 10.510 -1.535 1.00 92.12 82 ALA A C 1
ATOM 629 O O . ALA A 1 82 ? 6.851 10.541 -0.822 1.00 92.12 82 ALA A O 1
ATOM 630 N N . GLU A 1 83 ? 9.061 10.857 -1.089 1.00 92.44 83 GLU A N 1
ATOM 631 C CA . GLU A 1 83 ? 9.328 11.290 0.290 1.00 92.44 83 GLU A CA 1
ATOM 632 C C . GLU A 1 83 ? 8.579 12.572 0.670 1.00 92.44 83 GLU A C 1
ATOM 634 O O . GLU A 1 83 ? 8.150 12.719 1.814 1.00 92.44 83 GLU A O 1
ATOM 639 N N . ARG A 1 84 ? 8.395 13.496 -0.281 1.00 91.50 84 ARG A N 1
ATOM 640 C CA . ARG A 1 84 ? 7.581 14.699 -0.070 1.00 91.50 84 ARG A CA 1
ATOM 641 C C . ARG A 1 84 ? 6.100 14.358 0.061 1.00 91.50 84 ARG A C 1
ATOM 643 O O . ARG A 1 84 ? 5.474 14.803 1.008 1.00 91.50 84 ARG A O 1
ATOM 650 N N . ARG A 1 85 ? 5.579 13.484 -0.806 1.00 80.06 85 ARG A N 1
ATOM 651 C CA . ARG A 1 85 ? 4.175 13.041 -0.758 1.00 80.06 85 ARG A CA 1
ATOM 652 C C . ARG A 1 85 ? 3.806 12.339 0.552 1.00 80.06 85 ARG A C 1
ATOM 654 O O . ARG A 1 85 ? 2.665 12.418 0.963 1.00 80.06 85 ARG A O 1
ATOM 661 N N . SER A 1 86 ? 4.739 11.632 1.189 1.00 71.12 86 SER A N 1
ATOM 662 C CA . SER A 1 86 ? 4.482 10.963 2.474 1.00 71.12 86 SER A CA 1
ATOM 663 C C . SER A 1 86 ? 4.516 11.889 3.693 1.00 71.12 86 SER A C 1
ATOM 665 O O . SER A 1 86 ? 4.281 11.423 4.805 1.00 71.12 86 SER A O 1
ATOM 667 N N . ARG A 1 87 ? 4.916 13.153 3.514 1.00 65.19 87 ARG A N 1
ATOM 668 C CA . ARG A 1 87 ? 5.032 14.143 4.594 1.00 65.19 87 ARG A CA 1
ATOM 669 C C . ARG A 1 87 ? 3.842 15.105 4.662 1.00 65.19 87 ARG A C 1
ATOM 671 O O . ARG A 1 87 ? 3.744 15.810 5.662 1.00 65.19 87 ARG A O 1
ATOM 678 N N . ASP A 1 88 ? 2.987 15.094 3.641 1.00 51.84 88 ASP A N 1
ATOM 679 C CA . ASP A 1 88 ? 1.715 15.821 3.568 1.00 51.84 88 ASP A CA 1
ATOM 680 C C . ASP A 1 88 ? 0.549 14.875 3.900 1.00 51.84 88 ASP A C 1
ATOM 682 O O . ASP A 1 88 ? -0.425 15.339 4.535 1.00 51.84 88 ASP A O 1
#